Protein AF-A0A2U1PR10-F1 (afdb_monomer)

Mean predicted aligned error: 15.49 Å

Secondary structure (DSSP, 8-state):
--SHHHHHHHHHHHH---SS----SHHHHHHHHHHGGGGGHHHHHH--PPPPSS-HHHHTSTTHHHHT-HHHHHHHHHHHHHHHHHHHHHHHHHHHHHHTT-HHHHTTHHHHTTSTTHHHHHHHHHSPPHHHHHHHHS------

pLDDT: mean 76.34, std 12.58, range [35.69, 92.75]

Radius of gyration: 26.3 Å; Cα contacts (8 Å, |Δi|>4): 96; chains: 1; bounding box: 68×18×79 Å

Organism: Artemisia annua (NCBI:txid35608)

Solvent-accessible surface area (backbone atoms only — not comparable to full-atom values): 8498 Å² total; per-residue (Å²): 100,78,64,58,50,55,57,46,47,65,61,36,69,84,59,58,71,42,74,84,54,94,71,75,60,62,69,35,52,62,45,13,58,79,57,38,75,66,38,42,50,66,52,58,74,73,55,55,75,56,79,70,96,59,60,73,70,68,58,57,32,86,66,49,44,56,66,72,29,72,63,47,52,49,52,52,51,53,49,51,52,49,52,51,51,15,69,50,35,27,59,54,53,46,54,54,29,60,76,67,70,40,52,91,81,47,51,73,46,34,73,43,12,46,44,64,68,58,20,55,52,52,43,69,71,69,52,80,59,76,66,60,55,55,62,73,65,48,76,82,74,79,84,125

InterPro domains:
  IPR027379 Cardiolipin synthase N-terminal [PF13396] (91-127)

Foldseek 3Di:
DPVQLVVVCVVCVVWVDAPPDPDDCVVLSVVCVPVNPVSCPVVVVVGDTDDDPDDPVVCCDPPNVVCPDPVVVVVVVVVVVLQVQLVCQLVVLVVVCVVLVNCPPCVVLSNVSSPDPPSVVVSVVPPDDSVVSVVVPPPPPDDD

Structure (mmCIF, N/CA/C/O backbone):
data_AF-A0A2U1PR10-F1
#
_entry.id   AF-A0A2U1PR10-F1
#
loop_
_atom_site.group_PDB
_atom_site.id
_atom_site.type_symbol
_atom_site.label_atom_id
_atom_site.label_alt_id
_atom_site.label_comp_id
_atom_site.label_asym_id
_atom_site.label_entity_id
_atom_site.label_seq_id
_atom_site.pdbx_PDB_ins_code
_atom_site.Cartn_x
_atom_site.Cartn_y
_atom_site.Cartn_z
_atom_site.occupancy
_atom_site.B_iso_or_equiv
_atom_site.auth_seq_id
_atom_site.auth_comp_id
_atom_site.auth_asym_id
_atom_site.auth_atom_id
_atom_site.pdbx_PDB_model_num
ATOM 1 N N . MET A 1 1 ? -14.052 -0.600 -13.980 1.00 52.66 1 MET A N 1
ATOM 2 C CA . MET A 1 1 ? -12.926 -0.535 -14.941 1.00 52.66 1 MET A CA 1
ATOM 3 C C . MET A 1 1 ? -12.498 0.903 -15.300 1.00 52.66 1 MET A C 1
ATOM 5 O O . MET A 1 1 ? -11.730 1.066 -16.229 1.00 52.66 1 MET A O 1
ATOM 9 N N . GLY A 1 2 ? -12.918 1.959 -14.578 1.00 54.16 2 GLY A N 1
ATOM 10 C CA . GLY A 1 2 ? -12.606 3.360 -14.944 1.00 54.16 2 GLY A CA 1
ATOM 11 C C . GLY A 1 2 ? -11.312 3.951 -14.361 1.00 54.16 2 GLY A C 1
ATOM 12 O O . GLY A 1 2 ? -10.884 5.013 -14.796 1.00 54.16 2 GLY A O 1
ATOM 13 N N . LEU A 1 3 ? -10.669 3.27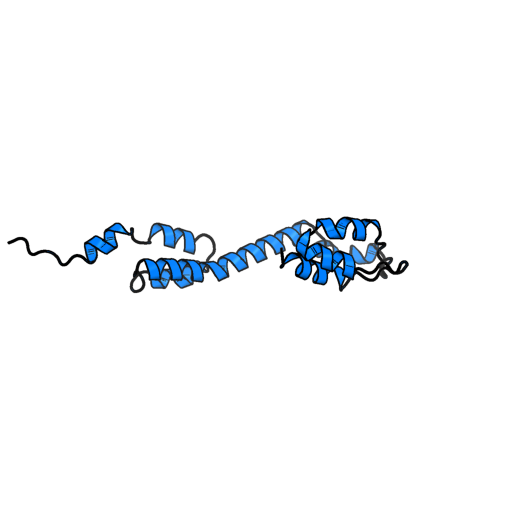2 -13.403 1.00 61.38 3 LEU A N 1
ATOM 14 C CA . LEU A 1 3 ? -9.406 3.736 -12.807 1.00 61.38 3 LEU A CA 1
ATOM 15 C C . LEU A 1 3 ? -8.184 3.368 -13.669 1.00 61.38 3 LEU A C 1
ATOM 17 O O . LEU A 1 3 ? -7.206 4.105 -13.731 1.00 61.38 3 LEU A O 1
ATOM 21 N N . TRP A 1 4 ? -8.262 2.235 -14.369 1.00 62.78 4 TRP A N 1
ATOM 22 C CA . TRP A 1 4 ? -7.181 1.710 -15.201 1.00 62.78 4 TRP A CA 1
ATOM 23 C C . TRP A 1 4 ? -6.801 2.640 -16.369 1.00 62.78 4 TRP A C 1
ATOM 25 O O . TRP A 1 4 ? -5.612 2.915 -16.510 1.00 62.78 4 TRP A O 1
ATOM 35 N N . PRO A 1 5 ? -7.748 3.224 -17.135 1.00 66.31 5 PRO A N 1
ATOM 36 C CA . PRO A 1 5 ? -7.425 4.208 -18.171 1.00 66.31 5 PRO A CA 1
ATOM 37 C C . PRO A 1 5 ? -6.677 5.443 -17.644 1.00 66.31 5 PRO A C 1
ATOM 39 O O . PRO A 1 5 ? -5.805 5.956 -18.336 1.00 66.31 5 PRO A O 1
ATOM 42 N N . LEU A 1 6 ? -6.954 5.892 -16.412 1.00 70.38 6 LEU A N 1
ATOM 43 C CA . LEU A 1 6 ? -6.251 7.016 -15.773 1.00 70.38 6 LEU A CA 1
ATOM 44 C C . LEU A 1 6 ? -4.793 6.671 -15.445 1.00 70.38 6 LEU A C 1
ATOM 46 O O . LEU A 1 6 ? -3.888 7.435 -15.780 1.00 70.38 6 LEU A O 1
ATOM 50 N N . VAL A 1 7 ? -4.558 5.494 -14.857 1.00 68.44 7 VAL A N 1
ATOM 51 C CA . VAL A 1 7 ? -3.203 4.977 -14.595 1.00 68.44 7 VAL A CA 1
ATOM 52 C C . VAL A 1 7 ? -2.436 4.786 -15.911 1.00 68.44 7 VAL A C 1
ATOM 54 O O . VAL A 1 7 ? -1.257 5.128 -16.000 1.00 68.44 7 VAL A O 1
ATOM 57 N N . TYR A 1 8 ? -3.107 4.320 -16.969 1.00 66.69 8 TYR A N 1
ATOM 58 C CA . TYR A 1 8 ? -2.498 4.162 -18.290 1.00 66.69 8 TYR A CA 1
ATOM 59 C C . TYR A 1 8 ? -2.199 5.486 -18.984 1.00 66.69 8 TYR A C 1
ATOM 61 O O . TYR A 1 8 ? -1.136 5.600 -19.585 1.00 66.69 8 TYR A O 1
ATOM 69 N N . CYS A 1 9 ? -3.057 6.501 -18.871 1.00 65.25 9 CYS A N 1
ATOM 70 C CA . CYS A 1 9 ? -2.727 7.855 -19.317 1.00 65.25 9 CYS A CA 1
ATOM 71 C C . CYS A 1 9 ? -1.456 8.357 -18.626 1.00 65.25 9 CYS A C 1
ATOM 73 O O . CYS A 1 9 ? -0.576 8.897 -19.286 1.00 65.25 9 CYS A O 1
ATOM 75 N N . MET A 1 10 ? -1.310 8.117 -17.323 1.00 64.69 10 MET A N 1
ATOM 76 C CA . MET A 1 10 ? -0.123 8.527 -16.571 1.00 64.69 10 MET A CA 1
ATOM 77 C C . MET A 1 10 ? 1.161 7.815 -17.032 1.00 64.69 10 MET A C 1
ATOM 79 O O . MET A 1 10 ? 2.225 8.422 -17.036 1.00 64.69 10 MET A O 1
ATOM 83 N N . LEU A 1 11 ? 1.059 6.556 -17.466 1.00 66.12 11 LEU A N 1
ATOM 84 C CA . LEU A 1 11 ? 2.166 5.775 -18.038 1.00 66.12 11 LEU A CA 1
ATOM 85 C C . LEU A 1 11 ? 2.473 6.140 -19.500 1.00 66.12 11 LEU A C 1
ATOM 87 O O . LEU A 1 11 ? 3.633 6.168 -19.911 1.00 66.12 11 LEU A O 1
ATOM 91 N N . LEU A 1 12 ? 1.440 6.414 -20.298 1.00 67.06 12 LEU A N 1
ATOM 92 C CA . LEU A 1 12 ? 1.553 6.647 -21.738 1.00 67.06 12 LEU A CA 1
ATOM 93 C C . LEU A 1 12 ? 1.795 8.115 -22.093 1.00 67.06 12 LEU A C 1
ATOM 95 O O . LEU A 1 12 ? 2.348 8.375 -23.149 1.00 67.06 12 LEU A O 1
ATOM 99 N N . ILE A 1 13 ? 1.445 9.092 -21.260 1.00 65.25 13 ILE A N 1
ATOM 100 C CA . ILE A 1 13 ? 1.733 10.510 -21.546 1.00 65.25 13 ILE A CA 1
ATOM 101 C C . ILE A 1 13 ? 3.248 10.807 -21.534 1.00 65.25 13 ILE A C 1
ATOM 103 O O . ILE A 1 13 ? 3.714 11.464 -22.465 1.00 65.25 13 ILE A O 1
ATOM 107 N N . PRO A 1 14 ? 4.052 10.297 -20.576 1.00 60.34 14 PRO A N 1
ATOM 108 C CA . PRO A 1 14 ? 5.497 10.536 -20.556 1.00 60.34 14 PRO A CA 1
ATOM 109 C C . PRO A 1 14 ? 6.267 9.773 -21.645 1.00 60.34 14 PRO A C 1
ATOM 111 O O . PRO A 1 14 ? 7.299 10.246 -22.110 1.00 60.34 14 P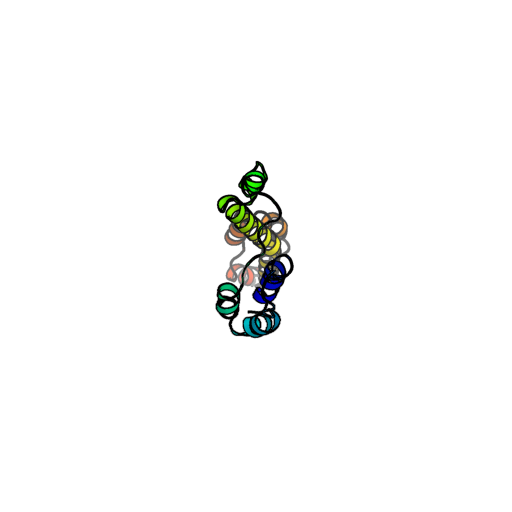RO A O 1
ATOM 114 N N . SER A 1 15 ? 5.791 8.587 -22.045 1.00 56.62 15 SER A N 1
ATOM 115 C CA . SER A 1 15 ? 6.518 7.667 -22.944 1.00 56.62 15 SER A CA 1
ATOM 116 C C . SER A 1 15 ? 5.870 7.460 -24.317 1.00 56.62 15 SER A C 1
ATOM 118 O O . SER A 1 15 ? 6.502 6.946 -25.233 1.00 56.62 15 SER A O 1
ATOM 120 N N . GLY A 1 16 ? 4.608 7.830 -24.508 1.00 55.75 16 GLY A N 1
ATOM 121 C CA . GLY A 1 16 ? 3.751 7.260 -25.554 1.00 55.75 16 GLY A CA 1
ATOM 122 C C . GLY A 1 16 ? 3.999 7.742 -26.975 1.00 55.75 16 GLY A C 1
ATOM 123 O O . GLY A 1 16 ? 3.358 7.237 -27.894 1.00 55.75 16 GLY A O 1
ATOM 124 N N . ARG A 1 17 ? 4.927 8.672 -27.210 1.00 56.44 17 ARG A N 1
ATOM 125 C CA . ARG A 1 17 ? 5.219 9.135 -28.567 1.00 56.44 17 ARG A CA 1
ATOM 126 C C . ARG A 1 17 ? 6.311 8.264 -29.189 1.00 56.44 17 ARG A C 1
ATOM 128 O O . ARG A 1 17 ? 7.498 8.449 -28.931 1.00 56.44 17 ARG A O 1
ATOM 135 N N . SER A 1 18 ? 5.906 7.294 -30.012 1.00 56.22 18 SER A N 1
ATOM 136 C CA . SER A 1 18 ? 6.858 6.481 -30.777 1.00 56.22 18 SER A CA 1
ATOM 137 C C . SER A 1 18 ? 7.651 7.366 -31.741 1.00 56.22 18 SER A C 1
ATOM 139 O O . SER A 1 18 ? 7.086 8.114 -32.535 1.00 56.22 18 SER A O 1
ATOM 141 N N . SER A 1 19 ? 8.980 7.271 -31.680 1.00 57.56 19 SER A N 1
ATOM 142 C CA . SER A 1 19 ? 9.888 8.095 -32.489 1.00 57.56 19 SER A CA 1
ATOM 143 C C . SER A 1 19 ? 9.911 7.719 -33.976 1.00 57.56 19 SER A C 1
ATOM 145 O O . SER A 1 19 ? 10.482 8.471 -34.763 1.00 57.56 19 SER A O 1
ATOM 147 N N . LYS A 1 20 ? 9.342 6.571 -34.373 1.00 57.09 20 LYS A N 1
ATOM 148 C CA . LYS A 1 20 ? 9.510 6.021 -35.732 1.00 57.09 20 LYS A CA 1
ATOM 149 C C . LYS A 1 20 ? 8.218 5.531 -36.402 1.00 57.09 20 LYS A C 1
ATOM 151 O O . LYS A 1 20 ? 8.275 5.115 -37.553 1.00 57.09 20 LYS A O 1
ATOM 156 N N . GLY A 1 21 ? 7.066 5.593 -35.727 1.00 59.84 21 GLY A N 1
ATOM 157 C CA . GLY A 1 21 ? 5.775 5.178 -36.286 1.00 59.84 21 GLY A CA 1
ATOM 158 C C . GLY A 1 21 ? 4.600 5.892 -35.620 1.00 59.84 21 GLY A C 1
ATOM 159 O O . GLY A 1 21 ? 4.451 5.846 -34.404 1.00 59.84 21 GLY A O 1
ATOM 160 N N . ASN A 1 22 ? 3.750 6.542 -36.417 1.00 63.81 22 ASN A N 1
ATOM 161 C CA . ASN A 1 22 ? 2.568 7.269 -35.945 1.00 63.81 22 ASN A CA 1
ATOM 162 C C . ASN A 1 22 ? 1.406 6.308 -35.637 1.00 63.81 22 ASN A C 1
ATOM 164 O O . ASN A 1 22 ? 0.366 6.375 -36.287 1.00 63.81 22 ASN A O 1
ATOM 168 N N . VAL A 1 23 ? 1.570 5.388 -34.683 1.00 72.56 23 VAL A N 1
ATOM 169 C CA . VAL A 1 23 ? 0.448 4.560 -34.216 1.00 72.56 23 VAL A CA 1
ATOM 170 C C . VAL A 1 23 ? -0.341 5.374 -33.183 1.00 72.56 23 VAL A C 1
ATOM 172 O O . VAL A 1 23 ? 0.202 5.670 -32.117 1.00 72.56 23 VAL A O 1
ATOM 175 N N . PRO A 1 24 ? -1.590 5.791 -33.466 1.00 74.88 24 PRO A N 1
ATOM 176 C CA . PRO A 1 24 ? -2.364 6.595 -32.530 1.00 74.88 24 PRO A CA 1
ATOM 177 C C . PRO A 1 24 ? -2.759 5.758 -31.309 1.00 74.88 24 PRO A C 1
ATOM 179 O O . PRO A 1 24 ? -3.298 4.663 -31.450 1.00 74.88 24 PRO A O 1
ATOM 182 N N . VAL A 1 25 ? -2.521 6.283 -30.103 1.00 76.88 25 VAL A N 1
ATOM 183 C CA . VAL A 1 25 ? -2.828 5.570 -28.847 1.00 76.88 25 VAL A CA 1
ATOM 184 C C . VAL A 1 25 ? -4.298 5.691 -28.431 1.00 76.88 25 VAL A C 1
ATOM 186 O O . VAL A 1 25 ? -4.824 4.829 -27.730 1.00 76.88 25 VAL A O 1
ATOM 189 N N . PHE A 1 26 ? -4.988 6.742 -28.892 1.00 79.12 26 PHE A N 1
ATOM 190 C CA . PHE A 1 26 ? -6.370 7.036 -28.507 1.00 79.12 26 PHE A CA 1
ATOM 191 C C . PHE A 1 26 ? -7.390 5.91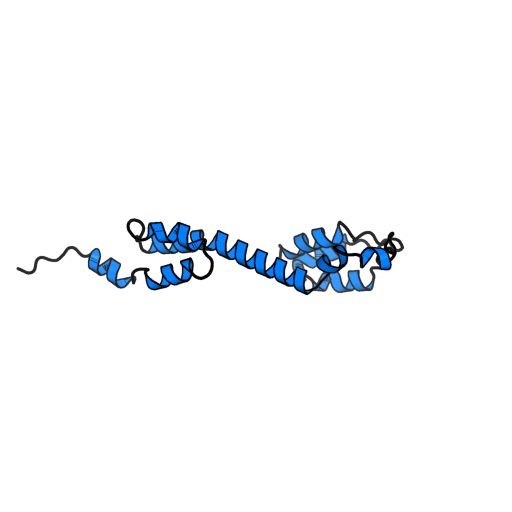2 -28.804 1.00 79.12 26 PHE A C 1
ATOM 193 O O . PHE A 1 26 ? -8.226 5.682 -27.931 1.00 79.12 26 PHE A O 1
ATOM 200 N N . PRO A 1 27 ? -7.354 5.163 -29.933 1.00 83.75 27 PRO A N 1
ATOM 201 C CA . PRO A 1 27 ? -8.331 4.097 -30.165 1.00 83.75 27 PRO A CA 1
ATOM 202 C C . PRO A 1 27 ? -8.178 2.947 -29.160 1.00 83.75 27 PRO A C 1
ATOM 204 O O . PRO A 1 27 ? -9.174 2.418 -28.672 1.00 83.75 27 PRO A O 1
ATOM 207 N N . PHE A 1 28 ? -6.944 2.610 -28.776 1.00 83.94 28 PHE A N 1
ATOM 208 C CA . PHE A 1 28 ? -6.663 1.583 -27.767 1.00 83.94 28 PHE A CA 1
ATOM 209 C C . PHE A 1 28 ? -7.031 2.056 -26.356 1.00 83.94 28 PHE A C 1
ATOM 211 O O . PHE A 1 28 ? -7.546 1.282 -25.551 1.00 83.94 28 PHE A O 1
ATOM 218 N N . LEU A 1 29 ? -6.830 3.346 -26.071 1.00 79.12 29 LEU A N 1
ATOM 219 C CA . LEU A 1 29 ? -7.211 3.961 -24.803 1.00 79.12 29 LEU A CA 1
ATOM 220 C C . LEU A 1 29 ? -8.734 3.981 -24.615 1.00 79.12 29 LEU A C 1
ATOM 222 O O . LEU A 1 29 ? -9.215 3.607 -23.548 1.00 79.12 29 LEU A O 1
ATOM 226 N N . ILE A 1 30 ? -9.497 4.344 -25.649 1.00 82.06 30 ILE A N 1
ATOM 227 C CA . ILE A 1 30 ? -10.967 4.295 -25.616 1.00 82.06 30 ILE A CA 1
ATOM 228 C C . ILE A 1 30 ? -11.440 2.852 -25.406 1.00 82.06 30 ILE A C 1
ATOM 230 O O . ILE A 1 30 ? -12.294 2.595 -24.559 1.00 82.06 30 ILE A O 1
ATOM 234 N N . LEU A 1 31 ? -10.835 1.890 -26.108 1.00 82.56 31 LEU A N 1
ATOM 235 C CA . LEU A 1 31 ? -11.181 0.475 -25.972 1.00 82.56 31 LEU A CA 1
ATOM 236 C C . LEU A 1 31 ? -10.862 -0.085 -24.570 1.00 82.56 31 LEU A C 1
ATOM 238 O O . LEU A 1 31 ? -11.564 -0.973 -24.079 1.00 82.56 31 LEU A O 1
ATOM 242 N N . SER A 1 32 ? -9.860 0.471 -23.880 1.00 80.69 32 SER A N 1
ATOM 243 C CA . SER A 1 32 ? -9.471 0.060 -22.523 1.00 80.69 32 SER A CA 1
ATOM 244 C C . SER A 1 32 ? -10.527 0.354 -21.448 1.00 80.69 32 SER A C 1
ATOM 246 O O . SER A 1 32 ? -10.526 -0.307 -20.411 1.00 80.69 32 SER A O 1
ATOM 248 N N . PHE A 1 33 ? -11.479 1.264 -21.694 1.00 80.38 33 PHE A N 1
ATOM 249 C CA . PHE A 1 33 ? -12.609 1.483 -20.777 1.00 80.38 33 PHE A CA 1
ATOM 250 C C . PHE A 1 33 ? -13.520 0.253 -20.664 1.00 80.38 33 PHE A C 1
ATOM 252 O O . PHE A 1 33 ? -14.123 0.033 -19.612 1.00 80.38 33 PHE A O 1
ATOM 259 N N . PHE A 1 34 ? -13.584 -0.561 -21.722 1.00 80.75 34 PHE A N 1
ATOM 260 C CA . PHE A 1 34 ? -14.408 -1.767 -21.780 1.00 80.75 34 PHE A CA 1
ATOM 261 C C . PHE A 1 34 ? -13.582 -3.037 -21.546 1.00 80.75 34 PHE A C 1
ATOM 263 O O . PHE A 1 34 ? -13.971 -3.883 -20.748 1.00 80.75 34 PHE A O 1
ATOM 270 N N . LEU A 1 35 ? -12.425 -3.154 -22.209 1.00 80.81 35 LEU A N 1
ATOM 271 C CA . LEU A 1 35 ? -11.583 -4.361 -22.202 1.00 80.81 35 LEU A CA 1
ATOM 272 C C . LEU A 1 35 ? -10.433 -4.331 -21.177 1.00 80.81 35 LEU A C 1
ATOM 274 O O . LEU A 1 35 ? -9.744 -5.336 -20.993 1.00 80.81 35 LEU A O 1
ATOM 278 N N . GLY A 1 36 ? -10.194 -3.199 -20.510 1.00 78.50 36 GLY A N 1
ATOM 279 C CA . GLY A 1 36 ? -9.098 -3.039 -19.552 1.00 78.50 36 GLY A CA 1
ATOM 280 C C . GLY A 1 36 ? -7.709 -3.125 -20.197 1.00 78.50 36 GLY A C 1
ATOM 281 O O . GLY A 1 36 ? -7.499 -2.677 -21.325 1.00 78.50 36 GLY A O 1
ATOM 282 N N . ALA A 1 37 ? -6.754 -3.719 -19.472 1.00 73.31 37 ALA 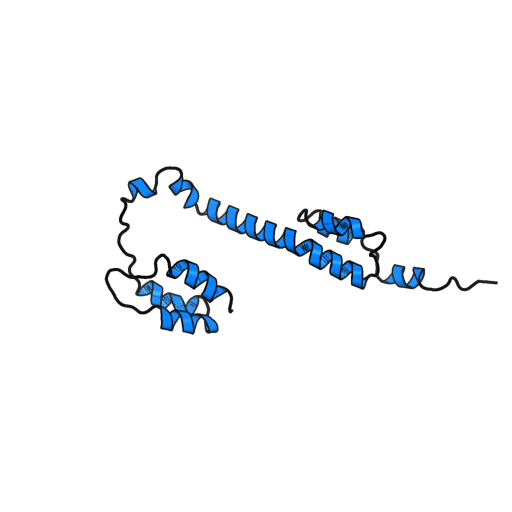A N 1
ATOM 283 C CA . ALA A 1 37 ? -5.347 -3.861 -19.873 1.00 73.31 37 ALA A CA 1
ATOM 284 C C . ALA A 1 37 ? -5.154 -4.551 -21.234 1.00 73.31 37 ALA A C 1
ATOM 286 O O . ALA A 1 37 ? -4.231 -4.237 -21.985 1.00 73.31 37 ALA A O 1
ATOM 287 N N . TYR A 1 38 ? -6.040 -5.493 -21.560 1.00 79.31 38 TYR A N 1
ATOM 288 C CA . TYR A 1 38 ? -5.920 -6.346 -22.739 1.00 79.31 38 TYR A CA 1
ATOM 289 C C . TYR A 1 38 ? -6.082 -5.572 -24.051 1.00 79.31 38 TYR A C 1
ATOM 291 O O . TYR A 1 38 ? -5.473 -5.940 -25.052 1.00 79.31 38 TYR A O 1
ATOM 299 N N . ALA A 1 39 ? -6.816 -4.453 -24.038 1.00 82.44 39 ALA A N 1
ATOM 300 C CA . ALA A 1 39 ? -6.960 -3.572 -25.198 1.00 82.44 39 ALA A CA 1
ATOM 301 C C . ALA A 1 39 ? -5.638 -2.900 -25.616 1.00 82.44 39 ALA A C 1
ATOM 303 O O . ALA A 1 39 ? -5.489 -2.495 -26.766 1.00 82.44 39 ALA A O 1
ATOM 304 N N . LEU A 1 40 ? -4.676 -2.787 -24.694 1.00 75.75 40 LEU A N 1
ATOM 305 C CA . LEU A 1 40 ? -3.389 -2.124 -24.914 1.00 75.75 40 LEU A CA 1
ATOM 306 C C . LEU A 1 40 ? -2.274 -3.087 -25.337 1.00 75.75 40 LEU A C 1
ATOM 308 O O . LEU A 1 40 ? -1.259 -2.637 -25.863 1.00 75.75 40 LEU A O 1
ATOM 312 N N . ILE A 1 41 ? -2.448 -4.401 -25.167 1.00 81.38 41 ILE A N 1
ATOM 313 C CA . ILE A 1 41 ? -1.443 -5.399 -25.571 1.00 81.38 41 ILE A CA 1
ATOM 314 C C . ILE A 1 41 ? -1.090 -5.276 -27.065 1.00 81.38 41 ILE A C 1
ATOM 316 O O . ILE A 1 41 ? 0.100 -5.197 -27.373 1.00 81.38 41 ILE A O 1
ATOM 320 N N . PRO A 1 42 ? -2.057 -5.165 -28.001 1.00 81.75 42 PRO A N 1
ATOM 321 C CA . PRO A 1 42 ? -1.740 -4.982 -29.418 1.00 81.75 42 PRO A CA 1
ATOM 322 C C . PRO A 1 42 ? -0.967 -3.687 -29.686 1.00 81.75 42 PRO A C 1
ATOM 324 O O . PRO A 1 42 ? -0.053 -3.673 -30.507 1.00 81.75 42 PRO A O 1
ATOM 327 N N . TYR A 1 43 ? -1.290 -2.611 -28.960 1.00 80.44 43 TYR A N 1
ATOM 328 C CA . TYR A 1 43 ? -0.563 -1.349 -29.059 1.00 80.44 43 TYR A CA 1
ATOM 329 C C . TYR A 1 43 ? 0.896 -1.519 -28.630 1.00 80.44 43 TYR A C 1
ATOM 331 O O . TYR A 1 43 ? 1.788 -1.105 -29.362 1.00 80.44 43 TYR A O 1
ATOM 339 N N . PHE A 1 44 ? 1.163 -2.192 -27.506 1.00 79.94 44 PHE A N 1
ATOM 340 C CA . PHE A 1 44 ? 2.531 -2.423 -27.030 1.00 79.94 44 PHE A CA 1
ATOM 341 C C . PHE A 1 44 ? 3.353 -3.346 -27.934 1.00 79.94 44 PHE A C 1
ATOM 343 O O . PHE A 1 44 ? 4.557 -3.143 -28.055 1.00 79.94 44 PHE A O 1
ATOM 350 N N . VAL A 1 45 ? 2.723 -4.313 -28.606 1.00 81.62 45 VAL A N 1
ATOM 351 C CA . VAL A 1 45 ? 3.394 -5.164 -29.608 1.00 81.62 45 VAL A CA 1
ATOM 352 C C . VAL A 1 45 ? 3.840 -4.344 -30.824 1.00 81.62 45 VAL A C 1
ATOM 354 O O . VAL A 1 45 ? 4.904 -4.592 -31.390 1.00 81.62 45 VAL A O 1
ATOM 357 N N . LEU A 1 46 ? 3.042 -3.351 -31.222 1.00 79.75 46 LEU A N 1
ATOM 358 C CA . LEU A 1 46 ? 3.331 -2.470 -32.357 1.00 79.75 46 LEU A CA 1
ATOM 359 C C . LEU A 1 46 ? 4.217 -1.269 -31.977 1.00 79.75 46 LEU A C 1
ATOM 361 O O . LEU A 1 46 ? 4.816 -0.632 -32.847 1.00 79.75 46 LEU A O 1
ATOM 365 N N . TRP A 1 47 ? 4.307 -0.946 -30.688 1.00 74.25 47 TRP A N 1
ATOM 366 C CA . TRP A 1 47 ? 4.991 0.235 -30.183 1.00 74.25 47 TRP A CA 1
ATOM 367 C C . TRP A 1 47 ? 6.506 0.025 -30.086 1.00 74.25 47 TRP A C 1
ATOM 369 O O . TRP A 1 47 ? 6.993 -0.921 -29.469 1.00 74.25 47 TRP A O 1
ATOM 379 N N . ARG A 1 48 ? 7.276 0.953 -30.673 1.00 69.62 48 ARG A N 1
ATOM 380 C CA . ARG A 1 48 ? 8.739 1.005 -30.529 1.00 69.62 48 ARG A CA 1
ATOM 381 C C . ARG A 1 48 ? 9.144 2.220 -29.694 1.00 69.62 48 ARG A C 1
ATOM 383 O O . ARG A 1 48 ? 8.916 3.344 -30.170 1.00 69.62 48 ARG A O 1
ATOM 390 N N . PRO A 1 49 ? 9.733 2.027 -28.498 1.00 65.94 49 PRO A N 1
ATOM 391 C CA . PRO A 1 49 ? 10.172 3.137 -27.667 1.00 65.94 49 PRO A CA 1
ATOM 392 C C . PRO A 1 49 ? 11.327 3.888 -28.347 1.00 65.94 49 PRO A C 1
ATOM 394 O O . PRO A 1 49 ? 12.149 3.264 -29.031 1.00 65.94 49 PRO A O 1
ATOM 397 N N . PRO A 1 50 ? 11.402 5.222 -28.193 1.00 66.81 50 PRO A N 1
ATOM 398 C CA . PRO A 1 50 ? 12.576 5.975 -28.615 1.00 66.81 50 PRO A CA 1
ATOM 399 C C . PRO A 1 50 ? 13.831 5.431 -27.911 1.00 66.81 50 PRO A C 1
ATOM 401 O O . PRO A 1 50 ? 13.751 5.058 -26.737 1.00 66.81 50 PRO A O 1
ATOM 404 N N . PRO A 1 51 ? 14.990 5.368 -28.596 1.00 66.50 51 PRO A N 1
ATOM 405 C CA . PRO A 1 51 ? 16.239 5.054 -27.918 1.00 66.50 51 PRO A CA 1
ATOM 406 C C . PRO A 1 51 ? 16.460 6.083 -26.797 1.00 66.50 51 PRO A C 1
ATOM 408 O O . PRO A 1 51 ? 16.249 7.277 -27.030 1.00 66.50 51 PRO A O 1
ATOM 411 N N . PRO A 1 52 ? 16.828 5.646 -25.580 1.00 66.75 52 PRO A N 1
ATOM 412 C CA . PRO A 1 52 ? 17.051 6.565 -24.474 1.00 66.75 52 PRO A CA 1
ATOM 413 C C . PRO A 1 52 ? 18.152 7.558 -24.861 1.00 66.75 52 PRO A C 1
ATOM 415 O O . PRO A 1 52 ? 19.191 7.160 -25.383 1.00 66.75 52 PRO A O 1
ATOM 418 N N . ALA A 1 53 ? 17.920 8.848 -24.608 1.00 69.19 53 ALA A N 1
ATOM 419 C CA . ALA A 1 53 ? 18.879 9.914 -24.918 1.00 69.19 53 ALA A CA 1
ATOM 420 C C . ALA A 1 53 ? 20.171 9.826 -24.080 1.00 69.19 53 ALA A C 1
ATOM 422 O O . ALA A 1 53 ? 21.148 10.508 -24.372 1.00 69.19 53 ALA A O 1
ATOM 423 N N . ILE A 1 54 ? 20.161 8.993 -23.037 1.00 68.38 54 ILE A N 1
ATOM 424 C CA . ILE A 1 54 ? 21.230 8.817 -22.059 1.00 68.38 54 ILE A CA 1
ATOM 425 C C . ILE A 1 54 ? 21.728 7.370 -22.148 1.00 68.38 54 ILE A C 1
ATOM 427 O O . ILE A 1 54 ? 20.933 6.430 -22.243 1.00 68.38 54 ILE A O 1
ATOM 431 N N . GLU A 1 55 ? 23.047 7.188 -22.124 1.00 78.75 55 GLU A N 1
ATOM 432 C CA . GLU A 1 55 ? 23.688 5.876 -22.176 1.00 78.75 55 GLU A CA 1
ATOM 433 C C . GLU A 1 55 ? 23.226 4.981 -21.010 1.00 78.75 55 GLU A C 1
ATOM 435 O O . GLU A 1 55 ? 23.087 5.429 -19.871 1.00 78.75 55 GLU A O 1
ATOM 440 N N . LYS A 1 56 ? 23.006 3.683 -21.272 1.00 70.31 56 LYS A N 1
ATOM 441 C CA . LYS A 1 56 ? 22.513 2.719 -20.264 1.00 70.31 56 LYS A CA 1
ATOM 442 C C . LYS A 1 56 ? 23.406 2.632 -19.014 1.00 70.31 56 LYS A C 1
ATOM 444 O O . LYS A 1 56 ? 22.924 2.238 -17.955 1.00 70.31 56 LYS A O 1
ATOM 449 N N . LEU A 1 57 ? 24.685 2.987 -19.144 1.00 71.75 57 LEU A N 1
ATOM 450 C CA . LEU A 1 57 ? 25.660 3.066 -18.054 1.00 71.75 57 LEU A CA 1
ATOM 451 C C . LEU A 1 57 ? 25.341 4.189 -17.057 1.00 71.75 57 LEU A C 1
ATOM 453 O O . LEU A 1 57 ? 25.385 3.954 -15.851 1.00 71.75 57 LEU A O 1
ATOM 457 N N . GLU A 1 58 ? 24.928 5.359 -17.542 1.00 75.88 58 GLU A N 1
ATOM 458 C CA . GLU A 1 58 ? 24.523 6.490 -16.697 1.00 75.88 58 GLU A CA 1
ATOM 459 C C . GLU A 1 58 ? 23.163 6.236 -16.026 1.00 75.88 58 GLU A C 1
ATOM 461 O O . GLU A 1 58 ? 22.958 6.622 -14.878 1.00 75.88 58 GLU A O 1
ATOM 466 N N . LEU A 1 59 ? 22.251 5.506 -16.684 1.00 72.69 59 LEU A N 1
ATOM 467 C CA . LEU A 1 59 ? 20.959 5.121 -16.092 1.00 72.69 59 LEU A CA 1
ATOM 468 C C . LEU A 1 59 ? 21.116 4.152 -14.907 1.00 72.69 59 LEU A C 1
ATOM 470 O O . LEU A 1 59 ? 20.325 4.162 -13.969 1.00 72.69 59 LEU A O 1
ATOM 474 N N . LYS A 1 60 ? 22.165 3.322 -14.929 1.00 73.25 60 LYS A N 1
ATOM 475 C CA . LYS A 1 60 ? 22.465 2.343 -13.874 1.00 73.25 60 LYS A CA 1
ATOM 476 C C . LYS A 1 60 ? 23.270 2.936 -12.712 1.00 73.25 60 LYS A C 1
ATOM 478 O O . LYS A 1 60 ? 23.689 2.214 -11.803 1.00 73.25 60 LYS A O 1
ATOM 483 N N . ARG A 1 61 ? 23.499 4.246 -12.733 1.00 84.38 61 ARG A N 1
ATOM 484 C CA . ARG A 1 61 ? 24.215 4.969 -11.691 1.00 84.38 61 ARG A CA 1
ATOM 485 C C . ARG A 1 61 ? 23.376 5.024 -10.419 1.00 84.38 61 ARG A C 1
ATOM 487 O O . ARG A 1 61 ? 22.148 5.104 -10.451 1.00 84.38 61 ARG A O 1
ATOM 494 N N . TRP A 1 62 ? 24.037 4.965 -9.271 1.00 81.69 62 TRP A N 1
ATOM 495 C CA . TRP A 1 62 ? 23.370 5.227 -8.001 1.00 81.69 62 TRP A CA 1
ATOM 496 C C . TRP A 1 62 ? 22.991 6.722 -7.925 1.00 81.69 62 TRP A C 1
ATOM 498 O O . TRP A 1 62 ? 23.827 7.553 -8.287 1.00 81.69 62 TRP A O 1
ATOM 508 N N . PRO A 1 63 ? 21.768 7.090 -7.491 1.00 79.19 63 PRO A N 1
ATOM 509 C CA . PRO A 1 63 ? 20.737 6.242 -6.876 1.00 79.19 63 PRO A CA 1
ATOM 510 C C . PRO A 1 63 ? 19.658 5.713 -7.843 1.00 79.19 63 PRO A C 1
ATOM 512 O O . PRO A 1 63 ? 18.741 5.022 -7.410 1.00 79.19 63 PRO A O 1
ATOM 515 N N . ILE A 1 64 ? 19.743 5.997 -9.143 1.00 79.12 64 ILE A N 1
ATOM 516 C CA . ILE A 1 64 ? 18.703 5.680 -10.142 1.00 79.12 64 ILE A CA 1
ATOM 517 C C . ILE A 1 64 ? 18.454 4.164 -10.230 1.00 79.12 64 ILE A C 1
ATOM 519 O O . ILE A 1 64 ? 17.311 3.718 -10.201 1.00 79.12 64 ILE A O 1
ATOM 523 N N . ASN A 1 65 ? 19.515 3.354 -10.180 1.00 75.50 65 ASN A N 1
ATOM 524 C CA . ASN A 1 65 ? 19.402 1.888 -10.146 1.00 75.50 65 ASN A CA 1
ATOM 525 C C . ASN A 1 65 ? 18.678 1.347 -8.890 1.00 75.50 65 ASN A C 1
ATOM 527 O O . ASN A 1 65 ? 18.147 0.240 -8.905 1.00 75.50 65 AS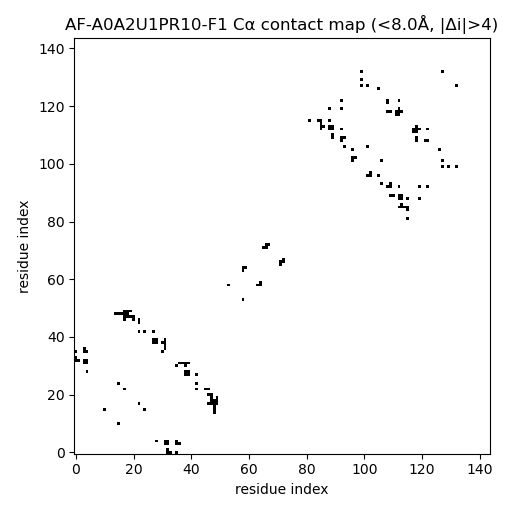N A O 1
ATOM 531 N N . PHE A 1 66 ? 18.651 2.110 -7.790 1.00 79.06 66 PHE A N 1
ATOM 532 C CA . PHE A 1 66 ? 17.878 1.748 -6.598 1.00 79.06 66 PHE A CA 1
ATOM 533 C C . PHE A 1 66 ? 16.382 2.025 -6.795 1.00 79.06 66 PHE A C 1
ATOM 535 O O . PHE A 1 66 ? 15.551 1.224 -6.368 1.00 79.06 66 PHE A O 1
ATOM 542 N N . LEU A 1 67 ? 16.032 3.118 -7.478 1.00 73.69 67 LEU A N 1
ATOM 543 C CA . LEU A 1 67 ? 14.646 3.472 -7.803 1.00 73.69 67 LEU A CA 1
ATOM 544 C C . LEU A 1 67 ? 14.029 2.519 -8.840 1.00 73.69 67 LEU A C 1
ATOM 546 O O . LEU A 1 67 ? 12.865 2.157 -8.705 1.00 73.69 67 LEU A O 1
ATOM 550 N N . ASP A 1 68 ? 14.825 2.037 -9.799 1.00 70.31 68 ASP A N 1
ATOM 551 C CA . ASP A 1 68 ? 14.402 1.047 -10.805 1.00 70.31 68 ASP A CA 1
ATOM 552 C C . ASP A 1 68 ? 14.255 -0.380 -10.247 1.00 70.31 68 ASP A C 1
ATOM 554 O O . ASP A 1 68 ? 13.821 -1.304 -10.947 1.00 70.31 68 ASP A O 1
ATOM 558 N N . SER A 1 69 ? 14.619 -0.605 -8.981 1.00 78.75 69 SER A N 1
ATOM 559 C CA . SER A 1 69 ? 14.540 -1.937 -8.400 1.00 78.75 69 SER A CA 1
ATOM 560 C C . SER A 1 69 ? 13.076 -2.356 -8.200 1.00 78.75 69 SER A C 1
ATOM 562 O O . SER A 1 69 ? 12.256 -1.636 -7.624 1.00 78.75 69 SER A O 1
ATOM 564 N N . LYS A 1 70 ? 12.737 -3.578 -8.635 1.00 77.56 70 LYS A N 1
ATOM 565 C CA . LYS A 1 70 ? 11.399 -4.167 -8.427 1.00 77.56 70 LYS A CA 1
ATOM 566 C C . LYS A 1 70 ? 11.008 -4.225 -6.944 1.00 77.56 70 LYS A C 1
ATOM 568 O O . LYS A 1 70 ? 9.824 -4.194 -6.622 1.00 77.56 70 LYS A O 1
ATOM 573 N N . LEU A 1 71 ? 11.999 -4.297 -6.055 1.00 78.19 71 LEU A N 1
ATOM 574 C CA . LEU A 1 71 ? 11.803 -4.271 -4.610 1.00 78.19 71 LEU A CA 1
ATOM 575 C C . LEU A 1 71 ? 11.331 -2.890 -4.140 1.00 78.19 71 LEU A C 1
ATOM 577 O O . LEU A 1 71 ? 10.372 -2.813 -3.384 1.00 78.19 71 LEU A O 1
ATOM 581 N N . THR A 1 72 ? 11.940 -1.813 -4.637 1.00 80.62 72 THR A N 1
ATOM 582 C CA . THR A 1 72 ? 11.541 -0.429 -4.335 1.00 80.62 72 THR A CA 1
ATOM 583 C C . THR A 1 72 ? 10.114 -0.164 -4.803 1.00 80.62 72 THR A C 1
ATOM 585 O O . THR A 1 72 ? 9.299 0.344 -4.036 1.00 80.62 72 THR A O 1
ATOM 588 N N . ALA A 1 73 ? 9.762 -0.609 -6.014 1.00 77.25 73 ALA A N 1
ATOM 589 C CA . ALA A 1 73 ? 8.385 -0.545 -6.502 1.00 77.25 73 ALA A CA 1
ATOM 590 C C . ALA A 1 73 ? 7.405 -1.318 -5.594 1.00 77.25 73 ALA A C 1
ATOM 592 O O . ALA A 1 73 ? 6.332 -0.809 -5.273 1.00 77.25 73 ALA A O 1
ATOM 593 N N . GLY A 1 74 ? 7.789 -2.512 -5.123 1.00 84.56 74 GLY A N 1
ATOM 594 C CA . GLY A 1 74 ? 6.998 -3.292 -4.165 1.00 84.56 74 GLY A CA 1
ATOM 595 C C . GLY A 1 74 ? 6.840 -2.607 -2.801 1.00 84.56 74 GLY A C 1
ATOM 596 O O . GLY A 1 74 ? 5.742 -2.581 -2.247 1.00 84.56 74 GLY A O 1
ATOM 597 N N . ILE A 1 75 ? 7.902 -1.990 -2.275 1.00 86.50 75 ILE A N 1
ATOM 598 C CA . ILE A 1 75 ? 7.867 -1.223 -1.020 1.00 86.50 75 ILE A CA 1
ATOM 599 C C . ILE A 1 75 ? 6.940 -0.013 -1.161 1.00 86.50 75 ILE A C 1
ATOM 601 O O . ILE A 1 75 ? 6.135 0.250 -0.272 1.00 86.50 75 ILE A O 1
ATOM 605 N N . HIS A 1 76 ? 6.990 0.704 -2.283 1.00 84.19 76 HIS A N 1
ATOM 606 C CA . HIS A 1 76 ? 6.107 1.847 -2.506 1.00 84.19 76 HIS A CA 1
ATOM 607 C C . HIS A 1 76 ? 4.644 1.439 -2.654 1.00 84.19 76 HIS A C 1
ATOM 609 O O . HIS A 1 76 ? 3.789 2.081 -2.051 1.00 84.19 76 HIS A O 1
ATOM 615 N N . ALA A 1 77 ? 4.360 0.367 -3.400 1.00 86.50 77 ALA A N 1
ATOM 616 C CA . ALA A 1 77 ? 3.003 -0.154 -3.535 1.00 86.50 77 ALA A CA 1
ATOM 617 C C . ALA A 1 77 ? 2.434 -0.543 -2.163 1.00 86.50 77 ALA A C 1
ATOM 619 O O . ALA A 1 77 ? 1.409 -0.012 -1.749 1.00 86.50 77 ALA A O 1
ATOM 620 N N . THR A 1 78 ? 3.171 -1.355 -1.403 1.00 86.88 78 THR A N 1
ATOM 621 C CA . THR A 1 78 ? 2.744 -1.791 -0.064 1.00 86.88 78 THR A CA 1
ATOM 622 C C . THR A 1 78 ? 2.610 -0.633 0.929 1.00 86.88 78 THR A C 1
ATOM 624 O O . THR A 1 78 ? 1.677 -0.617 1.728 1.00 86.88 78 THR A O 1
ATOM 627 N N . THR A 1 79 ? 3.489 0.373 0.865 1.00 89.88 79 THR A N 1
ATOM 628 C CA . THR A 1 79 ? 3.393 1.583 1.700 1.00 89.88 79 THR A CA 1
ATOM 629 C C . THR A 1 79 ? 2.157 2.410 1.348 1.00 89.88 79 THR A C 1
ATOM 631 O O . THR A 1 79 ? 1.474 2.911 2.240 1.00 89.88 79 THR A O 1
ATOM 634 N N . LEU A 1 80 ? 1.850 2.550 0.057 1.00 88.75 80 LEU A N 1
ATOM 635 C CA . LEU A 1 80 ? 0.681 3.283 -0.419 1.00 88.75 80 LEU A CA 1
ATOM 636 C C . LEU A 1 80 ? -0.617 2.559 -0.041 1.00 88.75 80 LEU A C 1
ATOM 638 O O . LEU A 1 80 ? -1.533 3.204 0.468 1.00 88.75 80 LEU A O 1
ATOM 642 N N . ASP A 1 81 ? -0.663 1.232 -0.189 1.00 85.06 81 ASP A N 1
ATOM 643 C CA . ASP A 1 81 ? -1.769 0.392 0.287 1.00 85.06 81 ASP A CA 1
ATOM 644 C C . ASP A 1 81 ? -1.988 0.574 1.795 1.00 85.06 81 ASP A C 1
ATOM 646 O O . ASP A 1 81 ? -3.104 0.810 2.257 1.00 85.06 81 ASP A O 1
ATOM 650 N N . PHE A 1 82 ? -0.908 0.532 2.575 1.00 89.00 82 PHE A N 1
ATOM 651 C CA . PHE A 1 82 ? -0.948 0.708 4.023 1.00 89.00 82 PHE A CA 1
ATOM 652 C C . PHE A 1 82 ? -1.438 2.101 4.433 1.00 89.00 82 PHE A C 1
ATOM 654 O O . PHE A 1 82 ? -2.281 2.216 5.322 1.00 89.00 82 PHE A O 1
ATOM 661 N N . ALA A 1 83 ? -0.970 3.156 3.762 1.00 89.62 83 ALA A N 1
ATOM 662 C CA . ALA A 1 83 ? -1.396 4.530 4.013 1.00 89.62 83 ALA A CA 1
ATOM 663 C C . ALA A 1 83 ? -2.874 4.754 3.651 1.00 89.62 83 ALA A C 1
ATOM 665 O O . ALA A 1 83 ? -3.611 5.390 4.411 1.00 89.62 83 ALA A O 1
ATOM 666 N N . LEU A 1 84 ? -3.327 4.193 2.525 1.00 89.56 84 LEU A N 1
ATOM 667 C CA . LEU A 1 84 ? -4.728 4.231 2.102 1.00 89.56 84 LEU A CA 1
ATOM 668 C C . LEU A 1 84 ? -5.629 3.534 3.121 1.00 89.56 84 LEU A C 1
ATOM 670 O O . LEU A 1 84 ? -6.605 4.127 3.581 1.00 89.56 84 LEU A O 1
ATOM 674 N N . LEU A 1 85 ? -5.286 2.305 3.517 1.00 86.75 85 LEU A N 1
ATOM 675 C CA . LEU A 1 85 ? -6.060 1.543 4.498 1.00 86.75 85 LEU A CA 1
ATOM 676 C C . LEU A 1 85 ? -6.080 2.228 5.870 1.00 86.75 85 LEU A C 1
ATOM 678 O O . LEU A 1 85 ? -7.137 2.314 6.489 1.00 86.75 85 LEU A O 1
ATOM 682 N N . SER A 1 86 ? -4.942 2.760 6.319 1.00 88.12 86 SER A N 1
ATOM 683 C CA . SER A 1 86 ? -4.810 3.513 7.573 1.00 88.12 86 SER A CA 1
ATOM 684 C C . SER A 1 86 ? -5.678 4.776 7.583 1.00 88.12 86 SER A C 1
ATOM 686 O O . SER A 1 86 ? -6.401 5.020 8.546 1.00 88.12 86 SER A O 1
ATOM 688 N N . THR A 1 87 ? -5.684 5.546 6.492 1.00 89.19 87 THR A N 1
ATOM 689 C CA . THR A 1 87 ? -6.476 6.784 6.398 1.00 89.19 87 THR A CA 1
ATOM 690 C C . THR A 1 87 ? -7.976 6.496 6.292 1.00 89.19 87 THR A C 1
ATOM 692 O O . THR A 1 87 ? -8.795 7.260 6.800 1.00 89.19 87 THR A O 1
ATOM 695 N N . PHE A 1 88 ? -8.359 5.385 5.654 1.00 90.75 88 PHE A N 1
ATOM 696 C CA . PHE A 1 88 ? -9.762 5.021 5.446 1.00 90.75 88 PHE A CA 1
ATOM 697 C C . PHE A 1 88 ? -10.371 4.212 6.608 1.00 90.75 88 PHE A C 1
ATOM 699 O O . PHE A 1 88 ? -11.593 4.155 6.749 1.00 90.75 88 PHE A O 1
ATOM 706 N N . ALA A 1 89 ? -9.553 3.608 7.474 1.00 91.31 89 ALA A N 1
ATOM 707 C CA . ALA A 1 89 ? -10.016 2.831 8.626 1.00 91.31 89 ALA A CA 1
ATOM 708 C C . ALA A 1 89 ? -10.865 3.635 9.642 1.00 91.31 89 ALA A C 1
ATOM 710 O O . ALA A 1 89 ? -11.928 3.133 10.023 1.00 91.31 89 ALA A O 1
ATOM 711 N N . PRO A 1 90 ? -10.506 4.878 10.034 1.00 91.50 90 PRO A N 1
ATOM 712 C CA . PRO A 1 90 ? -11.328 5.701 10.926 1.00 91.50 90 PRO A CA 1
ATOM 713 C C . PRO A 1 90 ? -12.742 5.950 10.425 1.00 91.50 90 PRO A C 1
ATOM 715 O O . PRO A 1 90 ? -13.676 5.948 11.226 1.00 91.50 90 PRO A O 1
ATOM 718 N N . PHE A 1 91 ? -12.919 6.105 9.111 1.00 92.00 91 PHE A N 1
ATOM 719 C CA . PHE A 1 91 ? -14.237 6.274 8.506 1.00 92.00 91 PHE A CA 1
ATOM 720 C C . PHE A 1 91 ? -15.129 5.048 8.757 1.00 92.00 91 PHE A C 1
ATOM 722 O O . PHE A 1 91 ? -16.258 5.187 9.230 1.00 92.00 91 PHE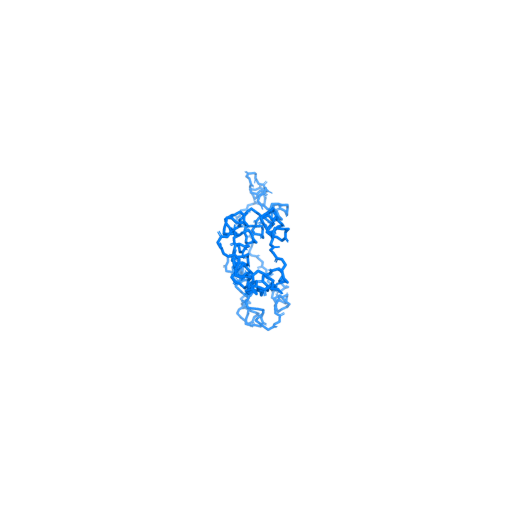 A O 1
ATOM 729 N N . TRP A 1 92 ? -14.609 3.841 8.515 1.00 89.75 92 TRP A N 1
ATOM 730 C CA . TRP A 1 92 ? -15.354 2.598 8.734 1.00 89.75 92 TRP A CA 1
ATOM 731 C C . TRP A 1 92 ? -15.644 2.325 10.207 1.00 89.75 92 TRP A C 1
ATOM 733 O O . TRP A 1 92 ? -16.756 1.922 10.549 1.00 89.75 92 TRP A O 1
ATOM 743 N N . VAL A 1 93 ? -14.663 2.563 11.081 1.00 91.94 93 VAL A N 1
ATOM 744 C CA . VAL A 1 93 ? -14.814 2.390 12.531 1.00 91.94 93 VAL A CA 1
ATOM 745 C C . VAL A 1 93 ? -15.865 3.360 13.072 1.00 91.94 93 VAL A C 1
ATOM 747 O O . VAL A 1 93 ? -16.772 2.945 13.793 1.00 91.94 93 VAL A O 1
ATOM 750 N N . TYR A 1 94 ? -15.809 4.631 12.671 1.00 90.25 94 TYR A N 1
ATOM 751 C CA . TYR A 1 94 ? -16.815 5.623 13.042 1.00 90.25 94 TYR A CA 1
ATOM 752 C C . TYR A 1 94 ? -18.218 5.233 12.559 1.00 90.25 94 TYR A C 1
ATOM 754 O O . TYR A 1 94 ? -19.168 5.297 13.337 1.00 90.25 94 TYR A O 1
ATOM 762 N N . ASN A 1 95 ? -18.350 4.766 11.314 1.00 92.75 95 ASN A N 1
ATOM 763 C CA . ASN A 1 95 ? -19.633 4.333 10.766 1.00 92.75 95 ASN A CA 1
ATOM 764 C C . ASN A 1 95 ? -20.231 3.119 11.511 1.00 92.75 95 ASN A C 1
ATOM 766 O O . ASN A 1 95 ? -21.420 3.103 11.809 1.00 92.75 95 ASN A O 1
ATOM 770 N N . ASP A 1 96 ? -19.431 2.109 11.870 1.00 90.81 96 ASP A N 1
ATOM 771 C CA . ASP A 1 96 ? -19.927 0.986 12.687 1.00 90.81 96 ASP A CA 1
ATOM 772 C C . ASP A 1 96 ? -20.286 1.442 14.120 1.00 90.81 96 ASP A C 1
ATOM 774 O O . ASP A 1 96 ? -21.265 0.962 14.696 1.00 90.81 96 ASP A O 1
ATOM 778 N N . MET A 1 97 ? -19.571 2.424 14.686 1.00 90.38 97 MET A N 1
ATOM 779 C CA . MET A 1 97 ? -19.898 2.984 16.006 1.00 90.38 97 MET A CA 1
ATOM 780 C C . MET A 1 97 ? -21.225 3.729 16.042 1.00 90.38 97 MET A C 1
ATOM 782 O O . MET A 1 97 ? -21.968 3.597 17.022 1.00 90.38 97 MET A O 1
ATOM 786 N N . THR A 1 98 ? -21.528 4.518 15.011 1.00 89.12 98 THR A N 1
ATOM 787 C CA . THR A 1 98 ? -22.796 5.253 14.930 1.00 89.12 98 THR A CA 1
ATOM 788 C C . THR A 1 98 ? -23.972 4.290 14.788 1.00 89.12 98 THR A C 1
ATOM 790 O O . THR A 1 98 ? -24.971 4.460 15.489 1.00 89.12 98 THR A O 1
ATOM 793 N N . VAL A 1 99 ? -23.822 3.213 14.004 1.00 89.31 99 VAL A N 1
ATOM 794 C CA . VAL A 1 99 ? -24.811 2.123 13.901 1.00 89.31 99 VAL A CA 1
ATOM 795 C C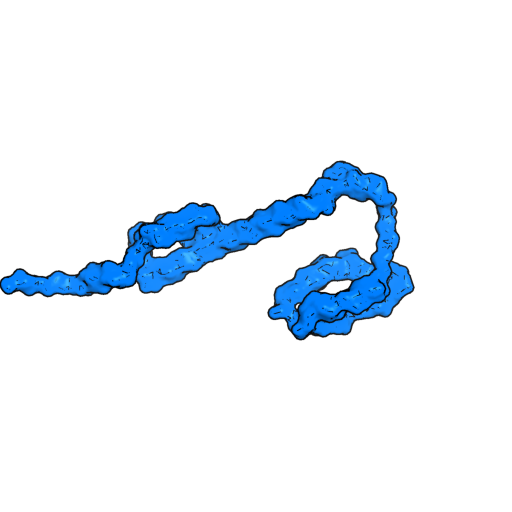 . VAL A 1 99 ? -25.061 1.458 15.260 1.00 89.31 99 VAL A C 1
ATOM 797 O O . VAL A 1 99 ? -26.203 1.158 15.605 1.00 89.31 99 VAL A O 1
ATOM 800 N N . ARG A 1 100 ? -24.017 1.281 16.080 1.00 86.00 100 ARG A N 1
ATOM 801 C CA . ARG A 1 100 ? -24.117 0.690 17.429 1.00 86.00 100 ARG A CA 1
ATOM 802 C C . ARG A 1 100 ? -24.536 1.673 18.524 1.00 86.00 100 ARG A C 1
ATOM 804 O O . ARG A 1 100 ? -24.653 1.262 19.677 1.00 86.00 100 ARG A O 1
ATOM 811 N N . LYS A 1 101 ? -24.716 2.961 18.204 1.00 86.50 101 LYS A N 1
ATOM 812 C CA . LYS A 1 101 ? -24.935 4.048 19.180 1.00 86.50 101 LYS A CA 1
ATOM 813 C C . LYS A 1 101 ? -23.876 4.072 20.298 1.00 86.50 101 LYS A C 1
ATOM 815 O O . LYS A 1 101 ? -24.154 4.469 21.427 1.00 86.50 101 LYS A O 1
ATOM 820 N N . TRP A 1 102 ? -22.645 3.661 19.983 1.00 86.50 102 TRP A N 1
ATOM 821 C CA . TRP A 1 102 ? -21.538 3.541 20.940 1.00 86.50 102 TRP A CA 1
ATOM 822 C C . TRP A 1 102 ? -20.557 4.722 20.853 1.00 86.50 102 TRP A C 1
ATOM 824 O O . TRP A 1 102 ? -19.340 4.575 20.932 1.00 86.50 102 TRP A O 1
ATOM 834 N N . THR A 1 103 ? -21.082 5.933 20.684 1.00 81.81 103 THR A N 1
ATOM 835 C CA . THR A 1 103 ? -20.265 7.132 20.456 1.00 81.81 103 THR A CA 1
ATOM 836 C C . THR A 1 103 ? -19.614 7.653 21.735 1.00 81.81 103 THR A C 1
ATOM 838 O O . THR A 1 103 ? -18.429 7.950 21.725 1.00 81.81 103 THR A O 1
ATOM 841 N N . ASN A 1 104 ? -20.325 7.697 22.865 1.00 82.94 104 ASN A N 1
ATOM 842 C CA . ASN A 1 104 ? -19.813 8.353 24.080 1.00 82.94 104 ASN A CA 1
ATOM 843 C C . ASN A 1 104 ? -18.567 7.685 24.690 1.00 82.94 104 ASN A C 1
ATOM 845 O O . ASN A 1 104 ? -17.689 8.376 25.193 1.00 82.94 104 ASN A O 1
ATOM 849 N N . LYS A 1 105 ? -18.484 6.348 24.666 1.00 82.56 105 LYS A N 1
ATOM 850 C CA . LYS A 1 105 ? -17.364 5.593 25.265 1.00 82.56 105 LYS A CA 1
ATOM 851 C C . LYS A 1 105 ? -16.331 5.136 24.229 1.00 82.56 105 LYS A C 1
ATOM 853 O O . LYS A 1 105 ? -15.156 5.032 24.557 1.00 82.56 105 LYS A O 1
ATOM 858 N N . GLY A 1 106 ? -16.763 4.860 22.996 1.00 84.31 106 GLY A N 1
ATOM 859 C CA . GLY A 1 106 ? -15.915 4.313 21.934 1.00 84.31 106 GLY A CA 1
ATOM 860 C C . GLY A 1 106 ? -15.141 5.354 21.122 1.00 84.31 106 GLY A C 1
ATOM 861 O O . GLY A 1 106 ? -14.224 4.981 20.398 1.00 84.31 106 GLY A O 1
ATOM 862 N N . PHE A 1 107 ? -15.455 6.652 21.245 1.00 88.75 107 PHE A N 1
ATOM 863 C CA . PHE A 1 107 ? -14.905 7.703 20.375 1.00 88.75 107 PHE A CA 1
ATOM 864 C C . PHE A 1 107 ? -13.370 7.749 20.324 1.00 88.75 107 PHE A C 1
ATOM 866 O O . PHE A 1 107 ? -12.798 8.020 19.271 1.00 88.75 107 PHE A O 1
ATOM 873 N N . TRP A 1 108 ? -12.690 7.428 21.428 1.00 88.75 108 TRP A N 1
ATOM 874 C CA . TRP A 1 108 ? -11.224 7.396 21.481 1.00 88.75 108 TRP A CA 1
ATOM 875 C C . TRP A 1 108 ? -10.593 6.329 20.562 1.00 88.75 108 TRP A C 1
ATOM 877 O O . TRP A 1 108 ? -9.435 6.450 20.170 1.00 88.75 108 TRP A O 1
ATOM 887 N N . LEU A 1 109 ? -11.358 5.320 20.135 1.00 88.88 109 LEU A N 1
ATOM 888 C CA . LEU A 1 109 ? -10.896 4.307 19.183 1.00 88.88 109 LEU A CA 1
ATOM 889 C C . LEU A 1 109 ? -10.877 4.814 17.731 1.00 88.88 109 LEU A C 1
ATOM 891 O O . LEU A 1 109 ? -10.195 4.218 16.900 1.00 88.88 109 LEU A O 1
ATOM 895 N N . VAL A 1 110 ? -11.560 5.927 17.422 1.00 87.88 110 VAL A N 1
ATOM 896 C CA . VAL A 1 110 ? -11.516 6.562 16.090 1.00 87.88 110 VAL A CA 1
ATOM 897 C C . VAL A 1 110 ? -10.096 7.014 15.735 1.00 87.88 110 VAL A C 1
ATOM 899 O O . VAL A 1 110 ? -9.565 6.516 14.745 1.00 87.88 110 VAL A O 1
ATOM 902 N N . PRO A 1 111 ? -9.423 7.897 16.500 1.00 89.06 111 PRO A N 1
ATOM 903 C CA . PRO A 1 111 ? -8.059 8.304 16.166 1.00 89.06 111 PRO A CA 1
ATOM 904 C C . PRO A 1 111 ? -7.066 7.138 16.259 1.00 89.06 111 PRO A C 1
ATOM 906 O O . PRO A 1 111 ? -6.122 7.076 15.478 1.00 89.06 111 PRO A O 1
ATOM 909 N N . LEU A 1 112 ? -7.296 6.173 17.156 1.00 88.94 112 LEU A N 1
ATOM 910 C CA . LEU A 1 112 ? -6.430 5.000 17.288 1.00 88.94 112 LEU A CA 1
ATOM 911 C C . LEU A 1 112 ? -6.491 4.074 16.060 1.00 88.94 112 LEU A C 1
ATOM 913 O O . LEU A 1 112 ? -5.503 3.416 15.742 1.00 88.94 112 LEU A O 1
ATOM 917 N N . SER A 1 113 ? -7.614 4.058 15.332 1.00 87.75 113 SER A N 1
ATOM 918 C CA . SER A 1 113 ? -7.780 3.301 14.080 1.00 87.75 113 SER A CA 1
ATOM 919 C C . SER A 1 113 ? -6.912 3.780 12.914 1.00 87.75 113 SER A C 1
ATOM 921 O O . SER A 1 113 ? -6.739 3.028 11.958 1.00 87.75 113 SER A O 1
ATOM 923 N N . VAL A 1 114 ? -6.295 4.965 13.031 1.00 88.38 114 VAL A N 1
ATOM 924 C CA . VAL A 1 114 ? -5.240 5.410 12.112 1.00 88.38 114 VAL A CA 1
ATOM 925 C C . VAL A 1 114 ? -4.032 4.489 12.210 1.00 88.38 114 VAL A C 1
ATOM 927 O O . VAL A 1 114 ? -3.369 4.281 11.204 1.00 88.38 114 VAL A O 1
ATOM 930 N N . VAL A 1 115 ? -3.748 3.891 13.373 1.00 87.44 115 VAL A N 1
ATOM 931 C CA . VAL A 1 115 ? -2.694 2.879 13.477 1.00 87.44 115 VAL A CA 1
ATOM 932 C C . VAL A 1 115 ? -3.193 1.610 12.783 1.00 87.44 115 VAL A C 1
ATOM 934 O O . VAL A 1 115 ? -4.081 0.923 13.308 1.00 87.44 115 VAL A O 1
ATOM 937 N N . PRO A 1 116 ? -2.653 1.287 11.600 1.00 82.94 116 PRO A N 1
ATOM 938 C CA . PRO A 1 116 ? -3.126 0.156 10.820 1.00 82.94 116 PRO A CA 1
ATOM 939 C C . PRO A 1 116 ? -2.907 -1.143 11.590 1.00 82.94 116 PRO A C 1
ATOM 941 O O . PRO A 1 116 ? -1.961 -1.282 12.367 1.00 82.94 116 PRO A O 1
ATOM 944 N N . PHE A 1 117 ? -3.821 -2.088 11.374 1.00 83.50 117 PHE A N 1
ATOM 945 C CA . PHE A 1 117 ? -3.965 -3.339 12.122 1.00 83.50 117 PHE A CA 1
ATOM 946 C C . PHE A 1 117 ? -4.360 -3.161 13.596 1.00 83.50 117 PHE A C 1
ATOM 948 O O . PHE A 1 117 ? -5.410 -3.661 13.992 1.00 83.50 117 PHE A O 1
ATOM 955 N N . LEU A 1 118 ? -3.583 -2.423 14.394 1.00 86.75 118 LEU A N 1
ATOM 956 C CA . LEU A 1 118 ? -3.798 -2.30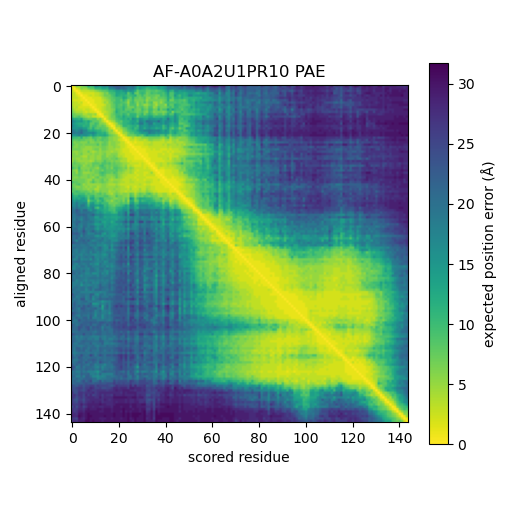2 15.837 1.00 86.75 118 LEU A CA 1
ATOM 957 C C . LEU A 1 118 ? -5.148 -1.666 16.173 1.00 86.75 118 LEU A C 1
ATOM 959 O O . LEU A 1 118 ? -5.901 -2.203 16.982 1.00 86.75 118 LEU A O 1
ATOM 963 N N . GLY A 1 119 ? -5.468 -0.531 15.557 1.00 87.31 119 GLY A N 1
ATOM 964 C CA . GLY A 1 119 ? -6.676 0.198 15.905 1.00 87.31 119 GLY A CA 1
ATOM 965 C C . GLY A 1 119 ? -7.965 -0.507 15.459 1.00 87.31 119 GLY A C 1
ATOM 966 O O . GLY A 1 119 ? -8.846 -0.691 16.300 1.00 87.31 119 GLY A O 1
ATOM 967 N N . PRO A 1 120 ? -8.084 -0.996 14.207 1.00 86.62 120 PRO A N 1
ATOM 968 C CA . PRO A 1 120 ? -9.216 -1.828 13.806 1.00 86.62 120 PRO A CA 1
ATOM 969 C C . PRO A 1 120 ? -9.340 -3.114 14.636 1.00 86.62 120 PRO A C 1
ATOM 971 O O . PRO A 1 120 ? -10.445 -3.457 15.043 1.00 86.62 120 PRO A O 1
ATOM 974 N N . ALA A 1 121 ? -8.237 -3.806 14.948 1.00 89.38 121 ALA A N 1
ATOM 975 C CA . ALA A 1 121 ? -8.285 -5.016 15.771 1.00 89.38 121 ALA A CA 1
ATOM 976 C C . ALA A 1 121 ? -8.782 -4.720 17.192 1.00 89.38 121 ALA A C 1
ATOM 978 O O . ALA A 1 121 ? -9.693 -5.389 17.680 1.00 89.38 121 ALA A O 1
ATOM 979 N N . LEU A 1 122 ? -8.246 -3.679 17.835 1.00 90.62 122 LEU A N 1
ATOM 980 C CA . LEU A 1 122 ? -8.680 -3.273 19.169 1.00 90.62 122 LEU A CA 1
ATOM 981 C C . LEU A 1 122 ? -10.149 -2.826 19.169 1.00 90.62 122 LEU A C 1
ATOM 983 O O . LEU A 1 122 ? -10.895 -3.169 20.084 1.00 90.62 122 LEU A O 1
ATOM 987 N N . TYR A 1 123 ? -10.590 -2.134 18.115 1.00 89.75 123 TYR A N 1
ATOM 988 C CA . TYR A 1 123 ? -11.993 -1.785 17.924 1.00 89.75 123 TYR A CA 1
ATOM 989 C C . TYR A 1 123 ? -12.893 -3.025 17.842 1.00 89.75 123 TYR A C 1
ATOM 991 O O . TYR A 1 123 ? -13.913 -3.090 18.524 1.00 89.75 123 TYR A O 1
ATOM 999 N N . LEU A 1 124 ? -12.510 -4.041 17.065 1.00 89.50 124 LEU A N 1
ATOM 1000 C CA . LEU A 1 124 ? -13.286 -5.279 16.930 1.00 89.50 124 LEU A CA 1
ATOM 1001 C C . LEU A 1 124 ? -13.385 -6.080 18.236 1.00 89.50 124 LEU A C 1
ATOM 1003 O O . LEU A 1 124 ? -14.398 -6.749 18.440 1.00 89.50 124 LEU A O 1
ATOM 1007 N N . LEU A 1 125 ? -12.366 -6.003 19.098 1.00 89.44 125 LEU A N 1
ATOM 1008 C CA . LEU A 1 125 ? -12.339 -6.668 20.405 1.00 89.44 125 LEU A CA 1
ATOM 1009 C C . LEU A 1 125 ? -13.171 -5.930 21.461 1.00 89.44 125 LEU A C 1
ATOM 1011 O O . LEU A 1 125 ? -13.842 -6.569 22.265 1.00 89.44 125 LEU A O 1
ATOM 1015 N N . LEU A 1 126 ? -13.119 -4.595 21.469 1.00 88.12 126 LEU A N 1
ATOM 1016 C CA . LEU A 1 126 ? -13.776 -3.768 22.488 1.00 88.12 126 LEU A CA 1
ATOM 1017 C C . LEU A 1 126 ? -15.202 -3.354 22.120 1.00 88.12 126 LEU A C 1
ATOM 1019 O O . LEU A 1 126 ? -15.947 -2.910 22.997 1.00 88.12 126 LEU A O 1
ATOM 1023 N N . ARG A 1 127 ? -15.591 -3.450 20.842 1.00 87.94 127 ARG A N 1
ATOM 1024 C CA . ARG A 1 127 ? -16.931 -3.038 20.418 1.00 87.94 127 ARG A CA 1
ATOM 1025 C C . ARG A 1 127 ? -18.005 -3.881 21.127 1.00 87.94 127 ARG A C 1
ATOM 1027 O O . ARG A 1 127 ? -17.880 -5.104 21.215 1.00 87.94 127 ARG A O 1
ATOM 1034 N N . PRO A 1 128 ? -19.106 -3.260 21.574 1.00 83.19 128 PRO A N 1
ATOM 1035 C CA . PRO A 1 128 ? -20.206 -3.976 22.204 1.00 83.19 128 PRO A CA 1
ATOM 1036 C C . PRO A 1 128 ? -20.939 -4.888 21.208 1.00 83.19 128 PRO A C 1
ATOM 1038 O O . PRO A 1 128 ? -21.089 -4.566 20.018 1.00 83.19 128 PRO A O 1
ATOM 1041 N N . SER A 1 129 ? -21.428 -6.029 21.706 1.00 76.25 129 SER A N 1
ATOM 1042 C CA . SER A 1 129 ? -22.321 -6.905 20.946 1.00 76.25 129 SER A CA 1
ATOM 1043 C C . SER A 1 129 ? -23.690 -6.235 20.786 1.00 76.25 129 SER A C 1
ATOM 1045 O O . SER A 1 129 ? -24.125 -5.455 21.632 1.00 76.25 129 SER A O 1
ATOM 1047 N N . LEU A 1 130 ? -24.385 -6.512 19.681 1.00 67.00 130 LEU A N 1
ATOM 1048 C CA . LEU A 1 130 ? -25.675 -5.870 19.397 1.00 67.00 130 LEU A CA 1
ATOM 1049 C C . LEU A 1 130 ? -26.722 -6.176 20.485 1.00 67.00 130 LEU A C 1
ATOM 1051 O O . LEU A 1 130 ? -27.538 -5.319 20.811 1.00 67.00 130 LEU A O 1
ATOM 1055 N N . SER A 1 131 ? -26.642 -7.352 21.110 1.00 61.81 131 SER A N 1
ATOM 1056 C CA . SER A 1 131 ? -27.573 -7.797 22.150 1.00 61.81 131 SER A CA 1
ATOM 1057 C C . SER A 1 131 ? -27.457 -6.996 23.449 1.00 61.81 131 SER A C 1
ATOM 1059 O O . SER A 1 131 ? -28.468 -6.738 24.098 1.00 61.81 131 SER A O 1
ATOM 1061 N N . SER A 1 132 ? -26.251 -6.556 23.834 1.00 57.16 132 SER A N 1
ATOM 1062 C CA . SER A 1 132 ? -26.071 -5.799 25.082 1.00 57.16 132 SER A CA 1
ATOM 1063 C C . SER A 1 132 ? -26.680 -4.399 25.009 1.00 57.16 132 SER A C 1
ATOM 1065 O O . SER A 1 132 ? -27.094 -3.854 26.028 1.00 57.16 132 SER A O 1
ATOM 1067 N N . VAL A 1 133 ? -26.751 -3.810 23.808 1.00 57.28 133 VAL A N 1
ATOM 1068 C CA . VAL A 1 133 ? -27.356 -2.486 23.596 1.00 57.28 133 VAL A CA 1
ATOM 1069 C C . VAL A 1 133 ? -28.865 -2.541 23.836 1.00 57.28 133 VAL A C 1
ATOM 1071 O O . VAL A 1 133 ? -29.401 -1.659 24.500 1.00 57.28 133 VAL A O 1
ATOM 1074 N N . THR A 1 134 ? -29.538 -3.601 23.377 1.00 56.50 134 THR A N 1
ATOM 1075 C CA . THR A 1 134 ? -30.974 -3.799 23.619 1.00 56.50 134 THR A CA 1
ATOM 1076 C C . THR A 1 134 ? -31.274 -3.974 25.109 1.00 56.50 134 THR A C 1
ATOM 1078 O O . THR A 1 134 ? -32.181 -3.320 25.616 1.00 56.50 134 THR A O 1
ATOM 1081 N N . VAL A 1 135 ? -30.471 -4.768 25.830 1.00 57.06 135 VAL A N 1
ATOM 1082 C CA . VAL A 1 135 ? -30.643 -5.008 27.277 1.00 57.06 135 VAL A CA 1
ATOM 1083 C C . VAL A 1 135 ? -30.392 -3.745 28.108 1.00 57.06 135 VAL A C 1
ATOM 1085 O O . VAL A 1 135 ? -31.142 -3.475 29.036 1.00 57.06 135 VAL A O 1
ATOM 1088 N N . ALA A 1 136 ? -29.403 -2.920 27.750 1.00 57.94 136 ALA A N 1
ATOM 1089 C CA . ALA A 1 136 ? -29.158 -1.642 28.426 1.00 57.94 136 ALA A CA 1
ATOM 1090 C C . ALA A 1 136 ? -30.219 -0.564 28.116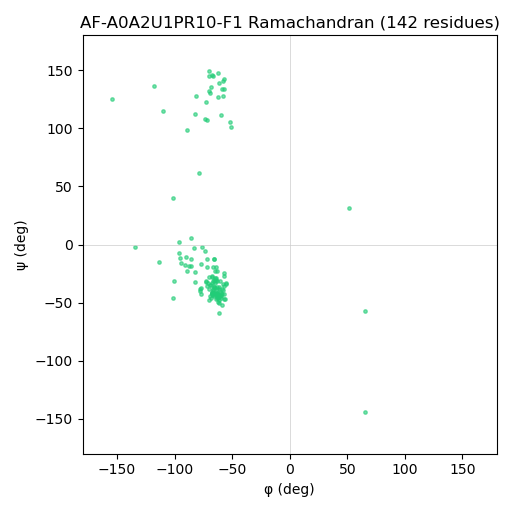 1.00 57.94 136 ALA A C 1
ATOM 1092 O O . ALA A 1 136 ? -30.319 0.422 28.844 1.00 57.94 136 ALA A O 1
ATOM 1093 N N . SER A 1 137 ? -30.980 -0.726 27.027 1.00 55.78 137 SER A N 1
ATOM 1094 C CA . SER A 1 137 ? -32.051 0.196 26.618 1.00 55.78 137 SER A CA 1
ATOM 1095 C C . SER A 1 137 ? -33.449 -0.210 27.090 1.00 55.78 137 SER A C 1
ATOM 1097 O O . SER A 1 137 ? -34.378 0.591 26.985 1.00 55.78 137 SER A O 1
ATOM 1099 N N . LEU A 1 138 ? -33.613 -1.433 27.603 1.00 55.25 138 LEU A N 1
ATOM 1100 C CA . LEU A 1 138 ? -34.849 -1.843 28.256 1.00 55.25 138 LEU A CA 1
ATOM 1101 C C . LEU A 1 138 ? -34.910 -1.138 29.618 1.00 55.25 138 LEU A C 1
ATOM 1103 O O . LEU A 1 138 ? -33.974 -1.283 30.408 1.00 55.25 138 LEU A O 1
ATOM 1107 N N . PRO A 1 139 ? -35.964 -0.350 29.909 1.00 52.88 139 PRO A N 1
ATOM 1108 C CA . PRO A 1 139 ? -36.146 0.169 31.253 1.00 52.88 139 PRO A CA 1
ATOM 1109 C C . PRO A 1 139 ? -36.213 -1.046 32.170 1.00 52.88 139 PRO A C 1
ATOM 1111 O O . PRO A 1 139 ? -36.962 -1.976 31.876 1.00 52.88 139 PRO A O 1
ATOM 1114 N N . ALA A 1 140 ? -35.399 -1.058 33.227 1.00 56.69 140 ALA A N 1
ATOM 1115 C CA . ALA A 1 140 ? -35.489 -2.057 34.278 1.00 56.69 140 ALA A CA 1
ATOM 1116 C C . ALA A 1 140 ? -36.954 -2.106 34.727 1.00 56.69 140 ALA A C 1
ATOM 1118 O O . ALA A 1 140 ? -37.435 -1.195 35.407 1.00 56.69 140 ALA A O 1
ATOM 1119 N N . SER A 1 141 ? -37.689 -3.110 34.245 1.00 46.38 141 SER A N 1
ATOM 1120 C CA . SER A 1 141 ? -39.026 -3.408 34.715 1.00 46.38 141 SER A CA 1
ATOM 1121 C C . SER A 1 141 ? -38.842 -3.704 36.186 1.00 46.38 141 SER A C 1
ATOM 1123 O O . SER A 1 141 ? -38.151 -4.654 36.545 1.00 46.38 141 SER A O 1
ATOM 1125 N N . LYS A 1 142 ? -39.363 -2.795 37.007 1.00 46.19 142 LYS A N 1
ATOM 1126 C CA . LYS A 1 142 ? -39.449 -2.947 38.448 1.00 46.19 142 LYS A CA 1
ATOM 1127 C C . LYS A 1 142 ? -40.119 -4.296 38.703 1.00 46.19 142 LYS A C 1
ATOM 1129 O O . LYS A 1 142 ? -41.303 -4.440 38.415 1.00 46.19 142 LYS A O 1
ATOM 1134 N N . GLU A 1 143 ? -39.333 -5.276 39.129 1.00 44.75 143 GLU A N 1
ATOM 1135 C CA . GLU A 1 143 ? -39.856 -6.456 39.800 1.00 44.75 143 GLU A CA 1
ATOM 1136 C C . GLU A 1 143 ? -40.244 -5.983 41.203 1.00 44.75 143 GLU A C 1
ATOM 1138 O O . GLU A 1 143 ? -39.390 -5.575 41.994 1.00 44.75 143 GLU A O 1
ATOM 1143 N N . GLU A 1 144 ? -41.556 -5.897 41.412 1.00 35.69 144 GLU A N 1
ATOM 1144 C CA . GLU A 1 144 ? -42.219 -5.838 42.715 1.00 35.69 144 GLU A CA 1
ATOM 1145 C C . GLU A 1 144 ? -42.541 -7.268 43.160 1.00 35.69 144 GLU A C 1
ATOM 1147 O O . GLU A 1 144 ? -42.929 -8.076 42.279 1.00 35.69 144 GLU A O 1
#

Sequence (144 aa):
MGLWPLVYCMLLIPSGRSSKGNVPVFPFLILSFFLGAYALIPYFVLWRPPPPAIEKLELKRWPINFLDSKLTAGIHATTLDFALLSTFAPFWVYNDMTVRKWTNKGFWLVPLSVVPFLGPALYLLLRPSLSSVTVASLPASKEE